Protein AF-A0A915MST1-F1 (afdb_monomer)

Organism: Meloidogyne javanica (NCBI:txid6303)

Structure (mmCIF, N/CA/C/O backbone):
data_AF-A0A915MST1-F1
#
_entry.id   AF-A0A915MST1-F1
#
loop_
_atom_site.group_PDB
_atom_site.id
_atom_site.type_symbol
_atom_site.label_atom_id
_atom_site.label_alt_id
_atom_site.label_comp_id
_atom_site.label_asym_id
_atom_site.label_entity_id
_atom_site.label_seq_id
_atom_site.pdbx_PDB_ins_code
_atom_site.Cartn_x
_atom_site.Cartn_y
_atom_site.Cartn_z
_atom_site.occupancy
_atom_site.B_iso_or_equiv
_atom_site.auth_seq_id
_atom_site.auth_comp_id
_atom_site.auth_asym_id
_atom_site.auth_atom_id
_atom_site.pdbx_PDB_model_num
ATOM 1 N N . MET A 1 1 ? 22.399 -19.471 -1.466 1.00 36.91 1 MET A N 1
ATOM 2 C CA . MET A 1 1 ? 21.788 -18.156 -1.170 1.00 36.91 1 MET A CA 1
ATOM 3 C C . MET A 1 1 ? 20.349 -18.401 -0.738 1.00 36.91 1 MET A C 1
ATOM 5 O O . MET A 1 1 ? 19.647 -19.093 -1.464 1.00 36.91 1 MET A O 1
ATOM 9 N N . LYS A 1 2 ? 19.938 -17.955 0.458 1.00 40.16 2 LYS A N 1
ATOM 10 C CA . LYS A 1 2 ? 18.544 -18.081 0.925 1.00 40.16 2 LYS A CA 1
ATOM 11 C C . LYS A 1 2 ? 17.702 -16.969 0.281 1.00 40.16 2 LYS A C 1
ATOM 13 O O . LYS A 1 2 ? 18.201 -15.857 0.137 1.00 40.16 2 LYS A O 1
ATOM 18 N N . ARG A 1 3 ? 16.485 -17.310 -0.165 1.00 35.41 3 ARG A N 1
ATOM 19 C CA . ARG A 1 3 ? 15.493 -16.403 -0.778 1.00 35.41 3 ARG A CA 1
ATOM 20 C C . ARG A 1 3 ? 15.377 -15.137 0.077 1.00 35.41 3 ARG A C 1
ATOM 22 O O . ARG A 1 3 ? 15.167 -15.248 1.279 1.00 35.41 3 ARG A O 1
ATOM 29 N N . GLY A 1 4 ? 15.602 -13.981 -0.543 1.00 40.75 4 GLY A N 1
ATOM 30 C CA . GLY A 1 4 ? 15.704 -12.699 0.142 1.00 40.75 4 GLY A CA 1
ATOM 31 C C . GLY A 1 4 ? 14.396 -1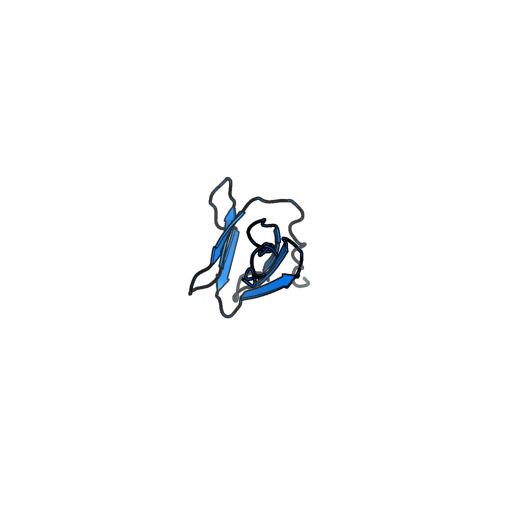2.308 0.814 1.00 40.75 4 GLY A C 1
ATOM 32 O O . GLY A 1 4 ? 13.413 -12.024 0.136 1.00 40.75 4 GLY A O 1
ATOM 33 N N . GLU A 1 5 ? 14.415 -12.266 2.141 1.00 35.47 5 GLU A N 1
ATOM 34 C CA . GLU A 1 5 ? 13.516 -11.418 2.912 1.00 35.47 5 GLU A CA 1
ATOM 35 C C . GLU A 1 5 ? 13.833 -9.976 2.511 1.00 35.47 5 GLU A C 1
ATOM 37 O O . GLU A 1 5 ? 14.896 -9.448 2.841 1.00 35.47 5 GLU A O 1
ATOM 42 N N . PHE A 1 6 ? 12.957 -9.355 1.724 1.00 42.62 6 PHE A N 1
ATOM 43 C CA . PHE A 1 6 ? 13.030 -7.919 1.506 1.00 42.62 6 PHE A CA 1
ATOM 44 C C . PHE A 1 6 ? 12.577 -7.264 2.811 1.00 42.62 6 PHE A C 1
ATOM 46 O O . PHE A 1 6 ? 11.410 -7.419 3.180 1.00 42.62 6 PHE A O 1
ATOM 53 N N . PRO A 1 7 ? 13.467 -6.583 3.558 1.00 44.03 7 PRO A N 1
ATOM 54 C CA . PRO A 1 7 ? 13.043 -5.910 4.770 1.00 44.03 7 PRO A CA 1
ATOM 55 C C . PRO A 1 7 ? 11.970 -4.878 4.397 1.00 44.03 7 PRO A C 1
ATOM 57 O O . PRO A 1 7 ? 12.112 -4.203 3.371 1.00 44.03 7 PRO A O 1
ATOM 60 N N . PRO A 1 8 ? 10.898 -4.742 5.196 1.00 44.16 8 PRO A N 1
ATOM 61 C CA . PRO A 1 8 ? 9.851 -3.777 4.906 1.00 44.16 8 PRO A CA 1
ATOM 62 C C . PRO A 1 8 ? 10.471 -2.385 4.793 1.00 44.16 8 PRO A C 1
ATOM 64 O O . PRO A 1 8 ? 11.304 -1.997 5.618 1.00 44.16 8 PRO A O 1
ATOM 67 N N . ILE A 1 9 ? 10.075 -1.638 3.763 1.00 47.56 9 ILE A N 1
ATOM 68 C CA . ILE A 1 9 ? 10.509 -0.256 3.556 1.00 47.56 9 ILE A CA 1
ATOM 69 C C . ILE A 1 9 ? 10.050 0.554 4.776 1.00 47.56 9 ILE A C 1
ATOM 71 O O . ILE A 1 9 ? 8.871 0.864 4.924 1.00 47.56 9 ILE A O 1
ATOM 75 N N . ARG A 1 10 ? 10.975 0.869 5.690 1.00 43.44 10 ARG A N 1
ATOM 76 C CA . ARG A 1 10 ? 10.706 1.716 6.859 1.00 43.44 10 ARG A CA 1
ATOM 77 C C . ARG A 1 10 ? 11.001 3.167 6.500 1.00 43.44 10 ARG A C 1
ATOM 79 O O . ARG A 1 10 ? 12.150 3.594 6.479 1.00 43.44 10 ARG A O 1
ATOM 86 N N . GLY A 1 11 ? 9.939 3.905 6.207 1.00 54.56 11 GLY A N 1
ATOM 87 C CA . GLY A 1 11 ? 9.943 5.333 5.904 1.00 54.56 11 GLY A CA 1
ATOM 88 C C . GLY A 1 11 ? 8.555 5.739 5.420 1.00 54.56 11 GLY A C 1
ATOM 89 O O . GLY A 1 11 ? 7.947 5.017 4.634 1.00 54.56 11 GLY A O 1
ATOM 90 N N . GLY A 1 12 ? 8.017 6.855 5.916 1.00 70.00 12 GLY A N 1
ATOM 91 C CA . GLY A 1 12 ? 6.707 7.342 5.484 1.00 70.00 12 GLY A CA 1
ATOM 92 C C . GLY A 1 12 ? 6.786 7.879 4.057 1.00 70.00 12 GLY A C 1
ATOM 93 O O . GLY A 1 12 ? 7.225 9.006 3.851 1.00 70.00 12 GLY A O 1
ATOM 94 N N . ILE A 1 13 ? 6.387 7.076 3.072 1.00 78.06 13 ILE A N 1
ATOM 95 C CA . ILE A 1 13 ? 6.227 7.522 1.685 1.00 78.06 13 ILE A CA 1
ATOM 96 C C . ILE A 1 13 ? 4.766 7.928 1.508 1.00 78.06 13 ILE A C 1
ATOM 98 O O . I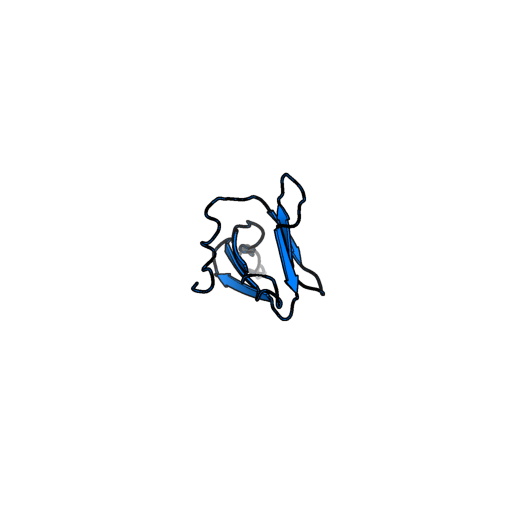LE A 1 13 ? 3.865 7.132 1.763 1.00 78.06 13 ILE A O 1
ATOM 102 N N . GLN A 1 14 ? 4.525 9.162 1.068 1.00 83.12 14 GLN A N 1
ATOM 103 C CA . GLN A 1 14 ? 3.193 9.560 0.628 1.00 83.12 14 GLN A CA 1
ATOM 104 C C . GLN A 1 14 ? 2.891 8.903 -0.721 1.00 83.12 14 GLN A C 1
ATOM 106 O O . GLN A 1 14 ? 3.718 8.915 -1.640 1.00 83.12 14 GLN A O 1
ATOM 111 N N . VAL A 1 15 ? 1.711 8.301 -0.826 1.00 86.44 15 VAL A N 1
ATOM 112 C CA . VAL A 1 15 ? 1.297 7.540 -2.002 1.00 86.44 15 VAL A CA 1
ATOM 113 C C . VAL A 1 15 ? -0.117 7.904 -2.426 1.00 86.44 15 VAL A C 1
ATOM 115 O O . VAL A 1 15 ? -0.956 8.241 -1.594 1.00 86.44 15 VAL A O 1
ATOM 118 N N . TYR A 1 16 ? -0.380 7.789 -3.723 1.00 87.50 16 TYR A N 1
ATOM 119 C CA . TYR A 1 16 ? -1.731 7.654 -4.247 1.00 87.50 16 TYR A CA 1
ATOM 120 C C . TYR A 1 16 ? -2.063 6.172 -4.369 1.00 87.50 16 TYR A C 1
ATOM 122 O O . TYR A 1 16 ? -1.246 5.388 -4.855 1.00 87.50 16 TYR A O 1
ATOM 130 N N . VAL A 1 17 ? -3.263 5.803 -3.936 1.00 87.75 17 VAL A N 1
ATOM 131 C CA . VAL A 1 17 ? -3.773 4.434 -4.012 1.00 87.75 17 VAL A CA 1
ATOM 132 C C . VAL A 1 17 ? -4.978 4.444 -4.938 1.00 87.75 17 VAL A C 1
ATOM 134 O O . VAL A 1 17 ? -5.932 5.181 -4.700 1.00 87.75 17 VAL A O 1
ATOM 137 N N . GLY A 1 18 ? -4.914 3.654 -6.004 1.00 88.31 18 GLY A N 1
ATOM 138 C CA . GLY A 1 18 ? -6.036 3.398 -6.899 1.00 88.31 18 GLY A CA 1
ATOM 139 C C . GLY A 1 18 ? -6.527 1.967 -6.727 1.00 88.31 18 GLY A C 1
ATOM 140 O O . GLY A 1 18 ? -5.711 1.049 -6.693 1.00 88.31 18 GLY A O 1
ATOM 141 N N . LEU A 1 19 ? -7.844 1.787 -6.640 1.00 88.00 19 LEU A N 1
ATOM 142 C CA . LEU A 1 19 ? -8.521 0.489 -6.605 1.00 88.00 19 LEU A CA 1
ATOM 143 C C . LEU A 1 19 ? -9.546 0.436 -7.740 1.00 88.00 19 LEU A C 1
ATOM 145 O O . LEU A 1 19 ? -10.305 1.386 -7.927 1.00 88.00 19 LEU A O 1
ATOM 149 N N . ASN A 1 20 ? -9.547 -0.650 -8.507 1.00 88.06 20 ASN A N 1
ATOM 150 C CA . ASN A 1 20 ? -10.503 -0.907 -9.584 1.00 88.06 20 ASN A CA 1
ATOM 151 C C . ASN A 1 20 ? -10.722 -2.420 -9.772 1.00 88.06 20 ASN A C 1
ATOM 153 O O . ASN A 1 20 ? -10.149 -3.231 -9.047 1.00 88.06 20 ASN A O 1
ATOM 157 N N . ASP A 1 21 ? -11.509 -2.794 -10.782 1.00 91.38 21 ASP A N 1
ATOM 158 C CA . ASP A 1 21 ? -11.868 -4.192 -11.070 1.00 91.38 21 ASP A CA 1
ATOM 159 C C . ASP A 1 21 ? -10.671 -5.082 -11.455 1.00 91.38 21 ASP A C 1
ATOM 161 O O . ASP A 1 21 ? -10.770 -6.307 -11.420 1.00 91.38 21 ASP A O 1
ATOM 165 N N . TRP A 1 22 ? -9.529 -4.489 -11.823 1.00 90.31 22 TRP A N 1
ATOM 166 C CA . TRP A 1 22 ? -8.291 -5.226 -12.080 1.00 90.31 22 TRP A CA 1
ATOM 167 C C . TRP A 1 22 ? -7.500 -5.487 -10.792 1.00 90.31 22 TRP A C 1
ATOM 169 O O . TRP A 1 22 ? -6.887 -6.547 -10.653 1.00 90.31 22 TRP A O 1
ATOM 179 N N . GLY A 1 23 ? -7.516 -4.549 -9.841 1.00 90.31 23 GLY A N 1
ATOM 180 C CA . GLY A 1 23 ? -6.809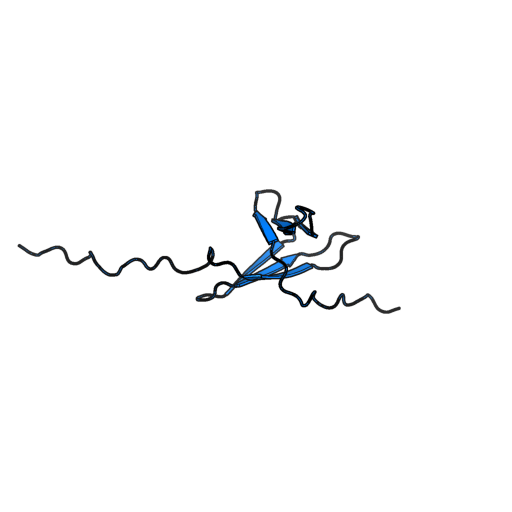 -4.677 -8.572 1.00 90.31 23 GLY A CA 1
ATOM 181 C C . GLY A 1 23 ? -6.424 -3.335 -7.959 1.00 90.31 23 GLY A C 1
ATOM 182 O O . GLY A 1 23 ? -7.182 -2.366 -8.002 1.00 90.31 23 GLY A O 1
ATOM 183 N N . MET A 1 24 ? -5.229 -3.279 -7.373 1.00 89.81 24 MET A N 1
ATOM 184 C CA . MET A 1 24 ? -4.702 -2.099 -6.693 1.00 89.81 24 MET A CA 1
ATOM 185 C C . MET A 1 24 ? -3.426 -1.588 -7.362 1.00 89.81 24 MET A C 1
ATOM 187 O O . MET A 1 24 ? -2.549 -2.373 -7.716 1.00 89.81 24 MET A O 1
ATOM 191 N N . SER A 1 25 ? -3.282 -0.267 -7.464 1.00 89.38 25 SER A N 1
ATOM 192 C CA . SER A 1 25 ? -2.040 0.407 -7.852 1.00 89.38 25 SER A CA 1
ATOM 193 C C . SER A 1 25 ? -1.622 1.419 -6.790 1.00 89.38 25 SER A C 1
ATOM 195 O O . SER A 1 25 ? -2.452 2.159 -6.261 1.00 89.38 25 SER A O 1
ATOM 197 N N . VAL A 1 26 ? -0.327 1.454 -6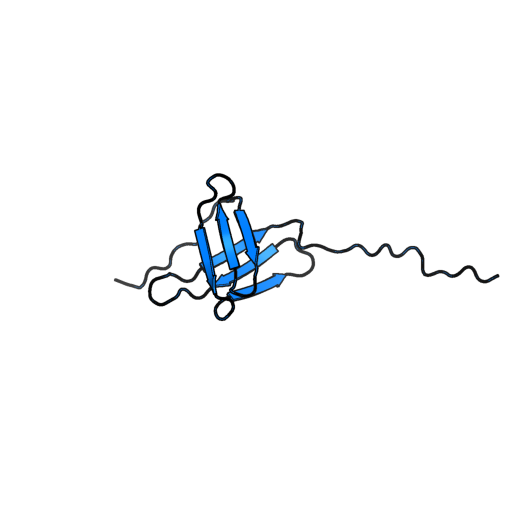.485 1.00 88.19 26 VAL A N 1
ATOM 198 C CA . VAL A 1 26 ? 0.281 2.371 -5.520 1.00 88.19 26 VAL A CA 1
ATOM 199 C C . VAL A 1 26 ? 1.310 3.218 -6.250 1.00 88.19 26 VAL A C 1
ATOM 201 O O . VAL A 1 26 ? 2.295 2.697 -6.779 1.00 88.19 26 VAL A O 1
ATOM 204 N N . LEU A 1 27 ? 1.102 4.531 -6.267 1.00 87.25 27 LEU A N 1
ATOM 205 C CA . LEU A 1 27 ? 1.983 5.493 -6.918 1.00 87.25 27 LEU A CA 1
ATOM 206 C C . LEU A 1 27 ? 2.641 6.382 -5.872 1.00 87.25 27 LEU A C 1
ATOM 208 O O . LEU A 1 27 ? 1.994 6.828 -4.932 1.00 87.25 27 LEU A O 1
ATOM 212 N N . ASN A 1 28 ? 3.918 6.692 -6.050 1.00 89.00 28 ASN A N 1
ATOM 213 C CA . ASN A 1 28 ? 4.594 7.700 -5.244 1.00 89.00 28 ASN A CA 1
ATOM 214 C C . ASN A 1 28 ? 3.960 9.081 -5.496 1.00 89.00 28 ASN A C 1
ATOM 216 O O . ASN A 1 28 ? 3.895 9.505 -6.650 1.00 89.00 28 ASN A O 1
ATOM 220 N N . SER A 1 29 ? 3.537 9.799 -4.451 1.00 87.44 29 SE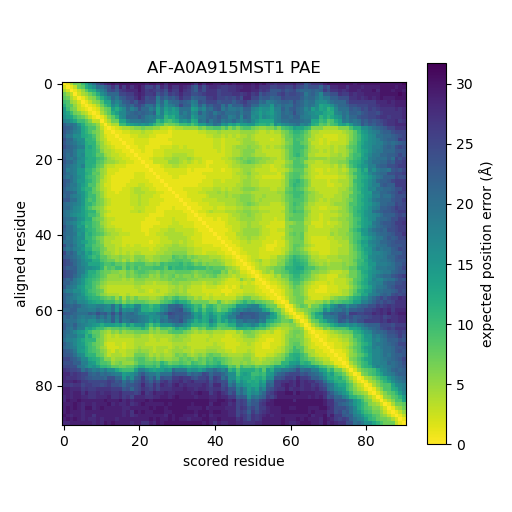R A N 1
ATOM 221 C CA . SER A 1 29 ? 2.817 11.074 -4.618 1.00 87.44 29 SER A CA 1
ATOM 222 C C . SER A 1 29 ? 3.662 12.183 -5.251 1.00 87.44 29 SER A C 1
ATOM 224 O O . SER A 1 29 ? 3.131 13.038 -5.948 1.00 87.44 29 SER A O 1
ATOM 226 N N . ASN A 1 30 ? 4.981 12.163 -5.041 1.00 88.12 30 ASN A N 1
ATOM 227 C CA . ASN A 1 30 ? 5.876 13.204 -5.547 1.00 88.12 30 ASN A CA 1
ATOM 228 C C . ASN A 1 30 ? 6.244 12.967 -7.016 1.00 88.12 30 ASN A C 1
ATOM 230 O O . ASN A 1 30 ? 6.237 13.883 -7.832 1.00 88.12 30 ASN A O 1
ATOM 234 N N . SER A 1 31 ? 6.606 11.728 -7.355 1.00 91.88 31 SER A N 1
ATOM 235 C CA . SER A 1 31 ? 7.138 11.380 -8.681 1.00 91.88 31 SER A CA 1
ATOM 236 C C . SER A 1 31 ? 6.103 10.800 -9.640 1.00 91.88 31 SER A C 1
ATOM 238 O O . SER A 1 31 ? 6.417 10.620 -10.815 1.00 91.88 31 SER A O 1
ATOM 240 N N . HIS A 1 32 ? 4.907 10.457 -9.152 1.00 88.69 32 HIS A N 1
ATOM 241 C CA . HIS A 1 32 ? 3.865 9.737 -9.892 1.00 88.69 32 HIS A CA 1
ATOM 242 C C . HIS A 1 32 ? 4.331 8.399 -10.487 1.00 88.69 32 HIS A C 1
ATOM 244 O O . HIS A 1 32 ? 3.686 7.834 -11.367 1.00 88.69 32 HIS A O 1
ATOM 250 N N . ARG A 1 33 ? 5.458 7.862 -10.006 1.00 89.00 33 ARG A N 1
ATOM 251 C CA . ARG A 1 33 ? 5.946 6.546 -10.411 1.00 89.00 33 ARG A CA 1
ATOM 252 C C . ARG A 1 33 ? 5.193 5.463 -9.659 1.00 89.00 33 ARG A C 1
ATOM 254 O O . ARG A 1 33 ? 5.030 5.549 -8.441 1.00 89.00 33 ARG A O 1
ATOM 261 N N . GLN A 1 34 ? 4.789 4.427 -10.383 1.00 87.00 34 GLN A N 1
ATOM 262 C CA . GLN A 1 34 ? 4.190 3.235 -9.801 1.00 87.00 34 GLN A CA 1
ATOM 263 C C . GLN A 1 34 ? 5.230 2.484 -8.957 1.00 87.00 34 GLN A C 1
ATOM 265 O O . GLN A 1 34 ? 6.308 2.145 -9.444 1.00 87.00 34 GLN A O 1
ATOM 270 N N . ILE A 1 35 ? 4.896 2.253 -7.689 1.00 84.94 35 ILE A N 1
ATOM 271 C CA . ILE A 1 35 ? 5.700 1.499 -6.718 1.00 84.94 35 ILE A CA 1
ATOM 272 C C . ILE A 1 35 ? 5.273 0.032 -6.732 1.00 84.94 35 ILE A C 1
ATOM 274 O O . ILE A 1 35 ? 6.115 -0.861 -6.759 1.00 84.94 35 ILE A O 1
ATOM 278 N N . ALA A 1 36 ? 3.962 -0.208 -6.721 1.00 83.38 36 ALA A N 1
ATOM 279 C CA . ALA A 1 36 ? 3.384 -1.542 -6.701 1.00 83.38 36 ALA A CA 1
ATOM 280 C C . ALA A 1 36 ? 2.086 -1.568 -7.505 1.00 83.38 36 ALA A C 1
ATOM 282 O O . ALA A 1 36 ? 1.364 -0.573 -7.567 1.00 83.38 36 ALA A O 1
ATOM 283 N N . ALA A 1 37 ? 1.795 -2.718 -8.103 1.00 87.69 37 ALA A N 1
ATOM 284 C CA . ALA A 1 37 ? 0.471 -3.034 -8.605 1.00 87.69 37 ALA A CA 1
ATOM 285 C C . ALA A 1 37 ? 0.183 -4.513 -8.361 1.00 87.69 37 ALA A C 1
ATOM 287 O O . ALA A 1 37 ? 1.048 -5.360 -8.594 1.00 87.69 37 ALA A O 1
ATOM 288 N N . ILE A 1 38 ? -1.004 -4.793 -7.838 1.00 86.44 38 ILE A N 1
ATOM 289 C CA . ILE A 1 38 ? -1.409 -6.105 -7.342 1.00 86.44 38 ILE A CA 1
ATOM 290 C C . ILE A 1 38 ? -2.756 -6.424 -7.977 1.00 86.44 38 ILE A C 1
ATOM 292 O O . ILE A 1 38 ? -3.700 -5.649 -7.838 1.00 86.44 38 ILE A O 1
ATOM 296 N N . GLU A 1 39 ? -2.831 -7.549 -8.681 1.00 89.06 39 GLU A N 1
ATOM 297 C CA . GLU A 1 39 ? -4.082 -8.051 -9.257 1.00 89.06 39 GLU A CA 1
ATOM 298 C C . GLU A 1 39 ? -5.069 -8.418 -8.143 1.00 89.06 39 GLU A C 1
ATOM 300 O O . GLU A 1 39 ? -4.669 -8.912 -7.088 1.00 89.06 39 GLU A O 1
ATOM 305 N N . LEU A 1 40 ? -6.366 -8.215 -8.378 1.00 88.69 40 LEU A N 1
ATOM 306 C CA . LEU A 1 40 ? -7.408 -8.389 -7.362 1.00 88.69 40 LEU A CA 1
ATOM 307 C C . LEU A 1 40 ? -7.430 -9.802 -6.751 1.00 88.69 40 LEU A C 1
ATOM 309 O O . LEU A 1 40 ? -7.650 -9.956 -5.557 1.00 88.69 40 LEU A O 1
ATOM 313 N N . ASN A 1 41 ? -7.149 -10.836 -7.548 1.00 89.31 41 ASN A N 1
ATOM 314 C CA . ASN A 1 41 ? -7.097 -12.231 -7.092 1.00 89.31 41 ASN A CA 1
ATOM 315 C C . ASN A 1 41 ? -5.869 -12.570 -6.227 1.00 89.31 41 ASN A C 1
ATOM 317 O O . ASN A 1 41 ? -5.780 -13.685 -5.721 1.00 89.31 41 ASN A O 1
ATOM 321 N N . LYS A 1 42 ? -4.924 -11.638 -6.094 1.00 88.12 42 LYS A N 1
ATOM 322 C CA . LYS A 1 42 ? -3.701 -11.748 -5.287 1.00 88.12 42 LYS A CA 1
ATOM 323 C C . LYS A 1 42 ? -3.648 -10.694 -4.186 1.00 88.12 42 LYS A C 1
ATOM 325 O O . LYS A 1 42 ? -2.629 -10.581 -3.511 1.00 88.12 42 LYS A O 1
ATOM 330 N N . LEU A 1 43 ? -4.699 -9.886 -4.065 1.00 88.44 43 LEU A N 1
ATOM 331 C CA . LEU A 1 43 ? -4.785 -8.751 -3.166 1.00 88.44 43 LEU A CA 1
ATOM 332 C C . LEU A 1 43 ? -5.556 -9.150 -1.910 1.00 88.44 43 LEU A C 1
ATOM 334 O O . LEU A 1 43 ? -6.752 -9.425 -1.964 1.00 88.44 43 LEU A O 1
ATOM 338 N N . GLU A 1 44 ? -4.880 -9.106 -0.772 1.00 87.69 44 GLU A N 1
ATOM 339 C CA . GLU A 1 44 ? -5.494 -9.195 0.543 1.00 87.69 44 GLU A CA 1
ATOM 340 C C . GLU A 1 44 ? -5.479 -7.811 1.194 1.00 87.69 44 GLU A C 1
ATOM 342 O O . GLU A 1 44 ? -4.437 -7.162 1.322 1.00 87.69 44 GLU A O 1
ATOM 347 N N . ILE A 1 45 ? -6.661 -7.346 1.594 1.00 85.62 45 ILE A N 1
ATOM 348 C CA . ILE A 1 45 ? -6.837 -6.088 2.312 1.00 85.62 45 ILE A CA 1
ATOM 349 C C . ILE A 1 45 ? -7.454 -6.408 3.661 1.00 85.62 45 ILE A C 1
ATOM 351 O O . ILE A 1 45 ? -8.560 -6.944 3.738 1.00 85.62 45 ILE A O 1
ATOM 355 N N . LYS A 1 46 ? -6.768 -6.011 4.728 1.00 85.75 46 LYS A N 1
ATOM 356 C CA . LYS A 1 46 ? -7.267 -6.139 6.087 1.00 85.75 46 LYS A CA 1
ATOM 357 C C . LYS A 1 46 ? -7.485 -4.764 6.697 1.00 85.75 46 LYS A C 1
ATOM 359 O O . LYS A 1 46 ? -6.584 -3.929 6.794 1.00 85.75 46 LYS A O 1
ATOM 364 N N . PHE A 1 47 ? -8.726 -4.547 7.115 1.00 79.62 47 PHE A N 1
ATOM 365 C CA . PHE A 1 47 ? -9.136 -3.345 7.816 1.00 79.62 47 PHE A CA 1
ATOM 366 C C . PHE A 1 47 ? -9.047 -3.559 9.327 1.00 79.62 47 PHE A C 1
ATOM 368 O O . PHE A 1 47 ? -9.588 -4.534 9.851 1.00 79.62 47 PHE A O 1
ATOM 375 N N . THR A 1 48 ? -8.403 -2.626 10.027 1.00 77.44 48 THR A N 1
ATOM 376 C CA . THR A 1 48 ? -8.375 -2.607 11.491 1.00 77.44 48 THR A CA 1
ATOM 377 C C . THR A 1 48 ? -9.417 -1.601 11.991 1.00 77.44 48 THR A C 1
ATOM 379 O O . THR A 1 48 ? -9.220 -0.392 11.813 1.00 77.44 48 THR A O 1
ATOM 382 N N . PRO A 1 49 ? -10.520 -2.056 12.623 1.00 72.31 49 PRO A N 1
ATOM 383 C CA . PRO A 1 49 ? -11.573 -1.174 13.112 1.00 72.31 49 PRO A CA 1
ATOM 384 C C . PRO A 1 49 ? -11.034 -0.078 14.025 1.00 72.31 49 PRO A C 1
ATOM 386 O O . PRO A 1 49 ? -10.099 -0.297 14.793 1.00 72.31 49 PRO A O 1
ATOM 389 N N . ASN A 1 50 ? -11.668 1.091 13.979 1.00 72.00 50 ASN A N 1
ATOM 390 C CA . ASN A 1 50 ? -11.347 2.246 14.824 1.00 72.00 50 ASN A CA 1
ATOM 391 C C . ASN A 1 50 ? -9.931 2.803 14.617 1.00 72.00 50 ASN A C 1
ATOM 393 O O . ASN A 1 50 ? -9.418 3.530 15.468 1.00 72.00 50 ASN A O 1
ATOM 397 N N . THR A 1 51 ? -9.311 2.482 13.485 1.00 75.25 51 THR A N 1
ATOM 398 C CA . THR A 1 51 ? -8.024 3.034 13.076 1.00 75.25 51 THR A CA 1
ATOM 399 C C . THR A 1 51 ? -8.117 3.633 11.680 1.00 75.25 51 THR A C 1
ATOM 401 O O . THR A 1 51 ? -9.071 3.384 10.947 1.00 75.25 51 THR A O 1
ATOM 404 N N . ASN A 1 52 ? -7.106 4.415 11.319 1.00 76.94 52 ASN A N 1
ATOM 405 C CA . ASN A 1 52 ? -6.906 4.965 9.983 1.00 76.94 52 ASN A CA 1
ATOM 406 C C . ASN A 1 52 ? -5.904 4.134 9.163 1.00 76.94 52 ASN A C 1
ATOM 408 O O . ASN A 1 52 ? -5.279 4.661 8.242 1.00 76.94 52 ASN A O 1
ATOM 412 N N . PHE A 1 53 ? -5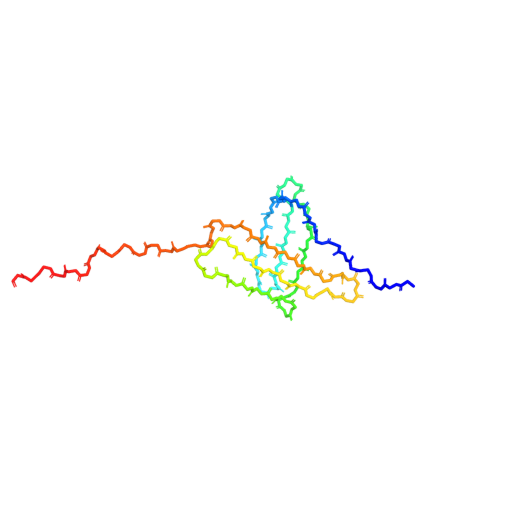.708 2.863 9.529 1.00 80.81 53 PHE A N 1
ATOM 413 C CA . PHE A 1 53 ? -4.733 1.969 8.915 1.00 80.81 53 PHE A CA 1
ATOM 414 C C . PHE A 1 53 ? -5.416 0.920 8.037 1.00 80.81 53 PHE A C 1
ATOM 416 O O . PHE A 1 53 ? -6.413 0.306 8.423 1.00 80.81 53 PHE A O 1
ATOM 423 N N . LEU A 1 54 ? -4.818 0.681 6.876 1.00 82.50 54 LEU A N 1
ATOM 424 C CA . LEU A 1 54 ? -5.143 -0.404 5.966 1.00 82.50 54 LEU A CA 1
ATOM 425 C C . LEU A 1 54 ? -3.912 -1.292 5.810 1.00 82.50 54 LEU A C 1
ATOM 427 O O 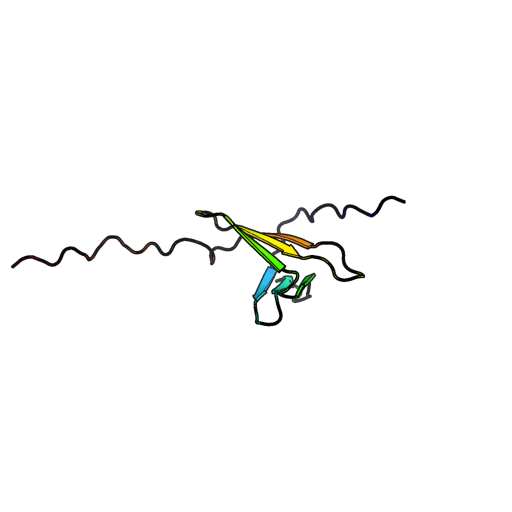. LEU A 1 54 ? -2.877 -0.834 5.328 1.00 82.50 54 LEU A O 1
ATOM 431 N N . GLU A 1 55 ? -4.007 -2.548 6.225 1.00 85.81 55 GLU A N 1
ATOM 432 C CA . GLU A 1 55 ? -2.973 -3.543 5.950 1.00 85.81 55 GLU A CA 1
ATOM 433 C C . GLU A 1 55 ? -3.238 -4.117 4.559 1.00 85.81 55 GLU A C 1
ATOM 435 O O . GLU A 1 55 ? -4.334 -4.605 4.284 1.00 85.81 55 GLU A O 1
ATOM 440 N N . VAL A 1 56 ? -2.249 -4.027 3.672 1.00 86.19 56 VAL A N 1
ATOM 441 C CA . VAL A 1 56 ? -2.334 -4.581 2.326 1.00 86.19 56 VAL A CA 1
ATOM 442 C C . VAL A 1 56 ? -1.211 -5.570 2.105 1.00 86.19 56 VAL A C 1
ATOM 444 O O . VAL A 1 56 ? -0.036 -5.245 2.291 1.00 86.19 56 VAL A O 1
ATOM 447 N N . GLN A 1 57 ? -1.594 -6.760 1.666 1.00 85.38 57 GLN A N 1
ATOM 448 C CA . GLN A 1 57 ? -0.696 -7.819 1.262 1.00 85.38 57 GLN A CA 1
ATOM 449 C C . GLN A 1 57 ? -1.018 -8.223 -0.176 1.00 85.38 57 GLN A C 1
ATOM 451 O O . GLN A 1 57 ? -2.173 -8.388 -0.555 1.00 85.38 57 GLN A O 1
ATOM 456 N N . GLY A 1 58 ? 0.015 -8.328 -1.000 1.00 81.50 58 GLY A N 1
ATOM 457 C CA . GLY A 1 58 ? -0.088 -8.782 -2.375 1.00 81.50 58 GLY A CA 1
ATOM 458 C C . GLY A 1 58 ? 0.899 -9.898 -2.638 1.00 81.50 58 GLY A C 1
ATOM 459 O O . GLY A 1 58 ? 2.093 -9.725 -2.387 1.00 81.50 58 GLY A O 1
ATOM 460 N N . GLU A 1 59 ? 0.419 -11.009 -3.186 1.00 77.50 59 GLU A N 1
ATOM 461 C CA . GLU A 1 59 ? 1.309 -12.049 -3.695 1.00 77.50 59 GLU A CA 1
ATOM 462 C C . GLU A 1 59 ? 1.976 -11.556 -4.978 1.00 77.50 59 GLU A C 1
ATOM 464 O O . GLU A 1 59 ? 1.324 -11.197 -5.970 1.00 77.50 59 GLU A O 1
ATOM 469 N N . GLY A 1 60 ? 3.306 -11.526 -4.966 1.00 60.78 60 GLY A N 1
ATOM 470 C CA . GLY A 1 60 ? 4.060 -11.216 -6.166 1.00 60.78 60 GLY A CA 1
ATOM 471 C C . GLY A 1 60 ? 3.829 -12.302 -7.217 1.00 60.78 60 GLY A C 1
ATOM 472 O O . GLY A 1 60 ? 3.944 -13.496 -6.947 1.00 60.78 60 GLY A O 1
ATOM 473 N N . GLY A 1 61 ? 3.516 -11.908 -8.456 1.00 50.16 61 GLY A N 1
ATOM 474 C CA . GLY A 1 61 ? 3.588 -12.834 -9.588 1.00 50.16 61 GLY A CA 1
ATOM 475 C C . GLY A 1 61 ? 4.997 -13.428 -9.722 1.00 50.16 61 GLY A C 1
ATOM 476 O O . GLY A 1 61 ? 5.924 -12.991 -9.056 1.00 50.16 61 GLY A O 1
ATOM 477 N N . CYS A 1 62 ? 5.188 -14.387 -10.633 1.00 43.62 62 CYS A N 1
ATOM 478 C CA . CYS A 1 62 ? 6.382 -15.243 -10.790 1.00 43.62 62 CYS A CA 1
ATOM 479 C C . CYS A 1 62 ? 7.781 -14.546 -10.830 1.00 43.62 62 CYS A C 1
ATOM 481 O O . CYS A 1 62 ? 8.799 -15.233 -10.925 1.00 43.62 62 CYS A O 1
ATOM 483 N N . LYS A 1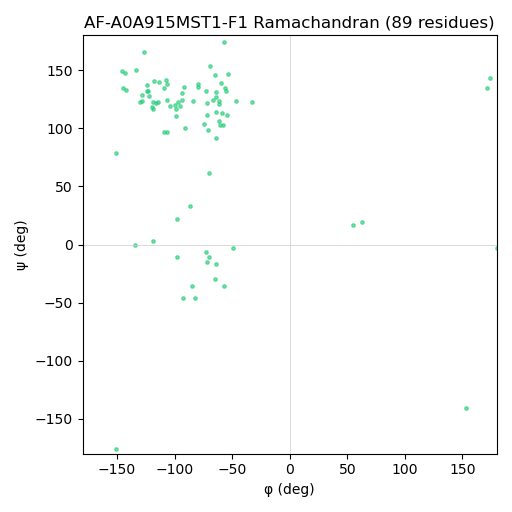 63 ? 7.854 -13.206 -10.781 1.00 45.38 63 LYS A N 1
ATOM 484 C CA . LYS A 1 63 ? 9.066 -12.370 -10.723 1.00 45.38 63 LYS A CA 1
ATOM 485 C C . LYS A 1 63 ? 9.039 -11.226 -9.684 1.00 45.38 63 LYS A C 1
ATOM 487 O O . LYS A 1 63 ? 10.028 -10.502 -9.603 1.00 45.38 63 LYS A O 1
ATOM 492 N N . SER A 1 64 ? 7.967 -11.031 -8.916 1.00 53.62 64 SER A N 1
ATOM 493 C CA . SER A 1 64 ? 7.854 -9.982 -7.890 1.00 53.62 64 SER A CA 1
ATOM 494 C C . SER A 1 64 ? 7.924 -10.591 -6.490 1.00 53.62 64 SER A C 1
ATOM 496 O O . SER A 1 64 ? 7.411 -11.679 -6.258 1.00 53.62 64 SER A O 1
ATOM 498 N N . ALA A 1 65 ? 8.597 -9.910 -5.564 1.00 62.91 65 ALA A N 1
ATOM 499 C CA . ALA A 1 65 ? 8.523 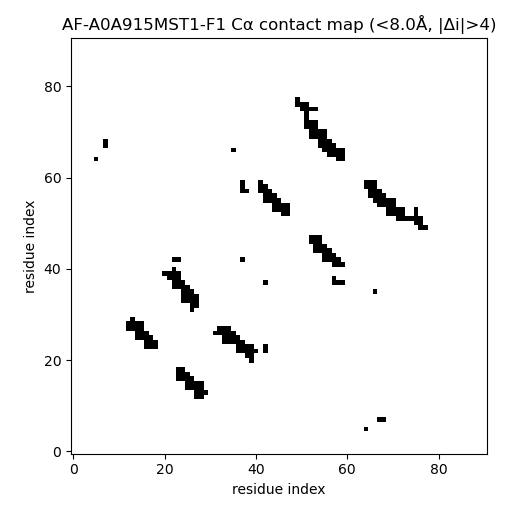-10.250 -4.148 1.00 62.91 65 ALA A CA 1
ATOM 500 C C . ALA A 1 65 ? 7.125 -9.923 -3.606 1.00 62.91 65 ALA A C 1
ATOM 502 O O . ALA A 1 65 ? 6.459 -9.033 -4.142 1.00 62.91 65 ALA A O 1
ATOM 503 N N . ASP A 1 66 ? 6.710 -10.622 -2.552 1.00 72.62 66 ASP A N 1
ATOM 504 C CA . ASP A 1 66 ? 5.473 -10.312 -1.838 1.00 72.62 66 ASP A CA 1
ATOM 505 C C . ASP A 1 66 ? 5.493 -8.847 -1.382 1.00 72.62 66 ASP A C 1
ATOM 507 O O . ASP A 1 66 ? 6.490 -8.354 -0.845 1.00 72.62 66 ASP A O 1
ATOM 511 N N . PHE A 1 67 ? 4.403 -8.129 -1.644 1.00 77.12 67 PHE A N 1
ATOM 512 C CA . PHE A 1 67 ? 4.245 -6.740 -1.233 1.00 77.12 67 PHE A CA 1
ATOM 513 C C . PHE A 1 67 ? 3.444 -6.704 0.060 1.00 77.12 67 PHE A C 1
ATOM 515 O O . PHE A 1 67 ? 2.314 -7.175 0.093 1.00 77.12 67 PHE A O 1
ATOM 522 N N . VAL A 1 68 ? 4.009 -6.115 1.111 1.00 82.06 68 VAL A N 1
ATOM 523 C CA . VAL A 1 68 ? 3.312 -5.888 2.380 1.00 82.06 68 VAL A CA 1
ATOM 524 C C . VAL A 1 68 ? 3.470 -4.423 2.755 1.00 82.06 68 VAL A C 1
ATOM 526 O O . VAL A 1 68 ? 4.594 -3.925 2.864 1.00 82.06 68 VAL A O 1
ATOM 529 N N . ALA A 1 69 ? 2.354 -3.726 2.948 1.00 81.50 69 ALA A N 1
ATOM 530 C CA . ALA A 1 69 ? 2.343 -2.323 3.339 1.00 81.50 69 ALA A CA 1
ATOM 531 C C . ALA A 1 69 ? 1.202 -2.011 4.308 1.00 81.50 69 ALA A C 1
ATOM 533 O O . ALA A 1 69 ? 0.109 -2.560 4.211 1.00 81.50 69 ALA A O 1
ATOM 534 N N . THR A 1 70 ? 1.448 -1.060 5.206 1.00 85.19 70 THR A N 1
ATOM 535 C CA . THR A 1 70 ? 0.398 -0.404 5.986 1.00 85.19 70 THR A CA 1
ATOM 536 C C . THR A 1 70 ? 0.166 0.977 5.395 1.00 85.19 70 THR A C 1
ATOM 538 O O . THR A 1 70 ? 1.080 1.801 5.353 1.00 85.19 70 THR A O 1
ATOM 541 N N . ILE A 1 71 ? -1.048 1.230 4.924 1.00 82.56 71 ILE A N 1
ATOM 542 C CA . ILE A 1 71 ? -1.454 2.514 4.364 1.00 82.56 71 ILE A CA 1
ATOM 543 C C . ILE A 1 71 ? -2.228 3.269 5.437 1.00 82.56 71 ILE A C 1
ATOM 545 O O . ILE A 1 71 ? -3.266 2.812 5.905 1.00 82.56 71 ILE A O 1
ATOM 549 N N . THR A 1 72 ? -1.730 4.443 5.811 1.00 82.50 72 THR A N 1
ATOM 550 C CA . THR A 1 72 ? -2.421 5.345 6.735 1.00 82.50 72 THR A CA 1
ATOM 551 C C . THR A 1 72 ? -3.216 6.366 5.932 1.00 82.50 72 THR A C 1
ATOM 553 O O . THR A 1 72 ? -2.626 7.140 5.177 1.00 82.50 72 THR A O 1
ATOM 556 N N . THR A 1 73 ? -4.538 6.407 6.084 1.00 76.19 73 THR A N 1
ATOM 557 C CA . THR A 1 73 ? -5.393 7.356 5.358 1.00 76.19 73 THR A CA 1
ATOM 558 C C . THR A 1 73 ? -6.569 7.832 6.213 1.00 76.19 73 THR A C 1
ATOM 560 O O . THR A 1 73 ? -7.241 7.015 6.837 1.00 76.19 73 THR A O 1
ATOM 563 N N . PRO A 1 74 ? -6.876 9.145 6.238 1.00 71.00 74 PRO A N 1
ATOM 564 C CA . PRO A 1 74 ? -8.051 9.662 6.940 1.00 71.00 74 PRO A CA 1
ATOM 565 C C . PRO A 1 74 ? -9.371 9.273 6.257 1.00 71.00 74 PRO A C 1
ATOM 567 O O . PRO A 1 74 ? -10.431 9.474 6.837 1.00 71.00 74 PRO A O 1
ATOM 570 N N . GLN A 1 75 ? -9.319 8.736 5.033 1.00 70.50 75 GLN A N 1
ATOM 571 C CA . GLN A 1 75 ? -10.499 8.281 4.289 1.00 70.50 75 GLN A CA 1
ATOM 572 C C . GLN A 1 75 ? -11.102 7.000 4.872 1.00 70.50 75 GLN A C 1
ATOM 574 O O . GLN A 1 75 ? -12.225 6.637 4.539 1.00 70.50 75 GLN A O 1
ATOM 579 N N . ILE A 1 76 ? -10.351 6.310 5.729 1.00 63.41 76 ILE A N 1
ATOM 580 C CA . ILE A 1 76 ? -10.795 5.112 6.416 1.00 63.41 76 ILE A CA 1
ATOM 581 C C . ILE A 1 76 ? -10.968 5.502 7.887 1.00 63.41 76 ILE A C 1
ATOM 583 O O . ILE A 1 76 ? -10.005 5.605 8.642 1.00 63.41 76 ILE A O 1
ATOM 587 N N . GLY A 1 77 ? -12.202 5.819 8.273 1.00 53.69 77 GLY A N 1
ATOM 588 C CA . GLY A 1 77 ? -12.534 6.307 9.609 1.00 53.69 77 GLY A CA 1
ATOM 589 C C . GLY A 1 77 ? -13.998 6.727 9.707 1.00 53.69 77 GLY A C 1
ATOM 590 O O . GLY A 1 77 ? -14.559 7.234 8.744 1.00 53.69 77 GLY A O 1
ATOM 591 N N . PHE A 1 78 ? -14.603 6.462 10.869 1.00 48.41 78 PHE A N 1
ATOM 592 C CA . PHE A 1 78 ? -16.029 6.595 11.183 1.00 48.41 78 PHE A CA 1
ATOM 593 C C . PHE A 1 78 ? -16.765 7.735 10.460 1.00 48.41 78 PHE A C 1
ATOM 595 O O . PHE A 1 78 ? -16.507 8.911 10.732 1.00 48.41 78 PHE A O 1
ATOM 602 N N . GLU A 1 79 ? -17.826 7.398 9.718 1.00 46.34 79 GLU A N 1
ATOM 603 C CA . GLU A 1 79 ? -19.013 8.248 9.769 1.00 46.34 79 GLU A CA 1
ATOM 604 C C . GLU A 1 79 ? -19.447 8.283 11.237 1.00 46.34 79 GLU A C 1
ATOM 606 O O . GLU A 1 79 ? -20.017 7.329 11.771 1.00 46.34 79 GLU A O 1
ATOM 611 N N . ARG A 1 80 ? -19.153 9.383 11.936 1.00 47.06 80 ARG A N 1
ATOM 612 C CA . ARG A 1 80 ? -19.973 9.747 13.085 1.00 47.06 80 ARG A CA 1
ATOM 613 C C . ARG A 1 80 ? -21.349 10.044 12.511 1.00 47.06 80 ARG A C 1
ATOM 615 O O . ARG A 1 80 ? -21.601 11.179 12.128 1.00 47.06 80 ARG A O 1
ATOM 622 N N . ILE A 1 81 ? -22.225 9.045 12.448 1.00 49.31 81 ILE A N 1
ATOM 623 C CA . ILE A 1 81 ? -23.656 9.324 12.393 1.00 49.31 81 ILE A CA 1
ATOM 624 C C . ILE A 1 81 ? -23.930 10.116 13.678 1.00 49.31 81 ILE A C 1
ATOM 626 O O . ILE A 1 81 ? -23.722 9.573 14.770 1.00 49.31 81 ILE A O 1
ATOM 630 N N . PRO A 1 82 ? -24.296 11.407 13.608 1.00 42.53 82 PRO A N 1
ATOM 631 C CA . PRO A 1 82 ? -24.664 12.134 14.805 1.00 42.53 82 PRO A CA 1
ATOM 632 C C . PRO A 1 82 ? -25.879 11.415 15.392 1.00 42.53 82 PRO A C 1
ATOM 634 O O . PRO A 1 82 ? -26.905 11.286 14.725 1.00 42.53 82 PRO A O 1
ATOM 637 N N . LEU A 1 83 ? -25.781 10.938 16.635 1.00 49.91 83 LEU A N 1
ATOM 638 C CA . LEU A 1 83 ? -26.936 10.493 17.419 1.00 49.91 83 LEU A CA 1
ATOM 639 C C . LEU A 1 83 ? -27.779 11.720 17.799 1.00 49.91 83 LEU A C 1
ATOM 641 O O . LEU A 1 83 ? -27.889 12.076 18.967 1.00 49.91 83 LEU A O 1
ATOM 645 N N . GLN A 1 84 ? -28.311 12.440 16.814 1.00 53.28 84 GLN A N 1
ATOM 646 C CA . GLN A 1 84 ? -29.144 13.607 17.060 1.00 53.28 84 GLN A CA 1
ATOM 647 C C . GLN A 1 84 ? -30.138 13.786 15.916 1.00 53.28 84 GLN A C 1
ATOM 649 O O . GLN A 1 84 ? -29.919 14.562 14.993 1.00 53.28 84 GLN A O 1
ATOM 654 N N . SER A 1 85 ? -31.208 12.985 15.950 1.00 54.09 85 SER A N 1
ATOM 655 C CA . SER A 1 85 ? -32.509 13.309 15.322 1.00 54.09 85 SER A CA 1
ATOM 656 C C . SER A 1 85 ? -33.592 12.232 15.493 1.00 54.09 85 SER A C 1
ATOM 658 O O . SER A 1 85 ? -34.729 12.478 15.115 1.00 54.09 85 SER A O 1
ATOM 660 N N . ALA A 1 86 ? -33.329 11.075 16.109 1.00 52.09 86 ALA A N 1
ATOM 661 C CA . ALA A 1 86 ? -34.365 10.048 16.300 1.00 52.09 86 ALA A CA 1
ATOM 662 C C . ALA A 1 86 ? -35.219 10.216 17.578 1.00 52.09 86 ALA A C 1
ATOM 664 O O . ALA A 1 86 ? -35.649 9.221 18.157 1.00 52.09 86 ALA A O 1
ATOM 665 N N . ILE A 1 87 ? -35.482 11.449 18.025 1.00 58.69 87 ILE A N 1
ATOM 666 C CA . ILE A 1 87 ? -36.613 11.702 18.929 1.00 58.69 87 ILE A CA 1
ATOM 667 C C . ILE A 1 87 ? -37.666 12.415 18.081 1.00 58.69 87 ILE A C 1
ATOM 669 O O . ILE A 1 87 ? -37.534 13.618 17.869 1.00 58.69 87 ILE A O 1
ATOM 673 N N . PRO A 1 88 ? -38.667 11.708 17.526 1.00 51.50 88 PRO A N 1
ATOM 674 C CA . PRO A 1 88 ? -39.850 12.398 17.046 1.00 51.50 88 PRO A CA 1
ATOM 675 C C . PRO A 1 88 ? -40.493 13.083 18.253 1.00 51.50 88 PRO A C 1
ATOM 677 O O . PRO A 1 88 ? -40.778 12.429 19.259 1.00 51.50 88 PRO A O 1
ATOM 680 N N . ASP A 1 89 ? -40.675 14.399 18.160 1.00 56.69 89 ASP A N 1
ATOM 681 C CA . ASP A 1 89 ? -41.487 15.152 19.106 1.00 56.69 89 ASP A CA 1
ATOM 682 C C . ASP A 1 89 ? -42.871 14.495 19.166 1.00 56.69 89 ASP A C 1
ATOM 684 O O . ASP A 1 89 ? -43.619 14.484 18.186 1.00 56.69 89 ASP A O 1
ATOM 688 N N . ILE A 1 90 ? -43.188 13.887 20.308 1.00 55.75 90 ILE A N 1
ATOM 689 C CA . ILE A 1 90 ? -44.536 13.409 20.598 1.00 55.75 90 ILE A CA 1
ATOM 690 C C . ILE A 1 90 ? -45.357 14.664 20.908 1.00 55.75 90 ILE A C 1
ATOM 692 O O . ILE A 1 90 ? -45.191 15.255 21.977 1.00 55.75 90 ILE A O 1
ATOM 696 N N . GLN A 1 91 ? -46.182 15.089 19.948 1.00 51.06 91 GLN A N 1
ATOM 697 C CA . GLN A 1 91 ? -47.289 16.023 20.179 1.00 51.06 91 GLN A CA 1
ATOM 698 C C . GLN A 1 91 ? -48.521 15.282 20.689 1.00 51.06 91 GLN A C 1
ATOM 700 O O . GLN A 1 91 ? -48.777 14.158 20.197 1.00 51.06 91 GLN A O 1
#

Secondary structure (DSSP, 8-state):
----------S---EEEEEETTEEEEEETTT--EEEEEEGGGEEEEE-TTSSEEEEEEPPPTTSPPEEEEEE-TTSS-----S-S------

Mean predicted aligned error: 12.35 Å

Sequence (91 aa):
MKRGEFPPIRGGIQVYVGLNDWGMSVLNSNSHRQIAAIELNKLEIKFTPNTNFLEVQGEGGCKSADFVATITTPQIGFERIPLQSAIPDIQ

pLDDT: mean 71.21, std 17.98, range [35.41, 91.88]

Solvent-accessible surface area (backbone atoms only — not comparable to full-atom values): 5959 Å² total; per-residue (Å²): 135,79,84,79,82,74,74,73,84,85,68,95,72,65,63,45,78,47,78,57,97,65,21,40,38,34,24,35,61,88,76,68,45,76,77,48,73,33,48,46,96,40,49,46,77,48,78,48,86,99,40,40,46,35,41,38,39,25,63,40,57,106,87,46,72,69,44,72,48,76,47,76,40,84,88,44,60,81,81,74,72,74,95,74,72,93,69,77,82,85,128

Nearest PDB structures (foldseek):
  6uzk-assembly1_A  TM=7.788E-01  e=2.463E-02  Homo sapiens
  4dxa-assembly1_B  TM=7.668E-01  e=2.759E-02  Homo sapiens
  3u7d-assembly2_C  TM=7.590E-01  e=3.271E-02  Homo sapiens
  5d68-assembly2_B  TM=7.715E-01  e=3.878E-02  Homo sapiens
  5d68-assembly1_A  TM=7.706E-01  e=4.866E-02  Homo sapiens

InterPro domains:
  IPR057096 KRIT1/FRMD8, FERM domain C-lobe [PF24522] (14-77)

Radius of gyration: 18.75 Å; Cα contacts (8 Å, |Δi|>4): 127; chains: 1; bounding box: 69×34×33 Å

Foldseek 3Di:
DPDDPPDAPPDDFDWDWDQDQQGIWTAGPPPRHTPDTAGNVQWDWDDDPQFQWIWIWGPDPPPDHIDTDIDGDPVPHDPPPPPPDPPDPDD